Protein AF-A0A968D669-F1 (afdb_monomer_lite)

Sequence (58 aa):
VTVIGPDATRTDGLSTAVFVMGASRGLELIDRTEGYEAIIVEANGRLTYSSGLTAPTD

Structure (mmCIF, N/CA/C/O backbone):
data_AF-A0A968D669-F1
#
_entry.id   AF-A0A968D669-F1
#
loop_
_atom_site.group_PDB
_atom_site.id
_atom_site.type_symbol
_atom_site.label_atom_id
_atom_site.label_alt_id
_atom_site.label_comp_id
_atom_site.label_asym_id
_atom_site.label_entity_id
_atom_site.label_seq_id
_atom_site.pdbx_PDB_ins_code
_atom_site.Cartn_x
_atom_site.Cartn_y
_atom_site.Cartn_z
_atom_site.occupancy
_atom_site.B_iso_or_equiv
_atom_site.auth_seq_id
_atom_site.auth_comp_id
_atom_site.auth_asym_id
_atom_site.auth_atom_id
_atom_site.pdbx_PDB_model_num
ATOM 1 N N . VAL A 1 1 ? 4.454 -2.214 -2.595 1.00 97.50 1 VAL A N 1
ATOM 2 C CA . VAL A 1 1 ? 3.046 -1.769 -2.512 1.00 97.50 1 VAL A CA 1
ATOM 3 C C . VAL A 1 1 ? 2.328 -2.762 -1.631 1.00 97.50 1 VAL A C 1
ATOM 5 O O . VAL A 1 1 ? 2.484 -3.953 -1.865 1.00 97.50 1 VAL A O 1
ATOM 8 N N . THR A 1 2 ? 1.594 -2.287 -0.637 1.00 98.56 2 THR A N 1
ATOM 9 C CA . THR A 1 2 ? 0.761 -3.117 0.236 1.00 98.56 2 THR A CA 1
ATOM 10 C C . THR A 1 2 ? -0.683 -2.687 0.035 1.00 98.56 2 THR A C 1
ATOM 12 O O . THR A 1 2 ? -0.951 -1.490 0.092 1.00 98.56 2 THR A O 1
ATOM 15 N N . VAL A 1 3 ? -1.591 -3.632 -0.211 1.00 98.75 3 VAL A N 1
ATOM 16 C CA . VAL A 1 3 ? -3.030 -3.372 -0.380 1.00 98.75 3 VAL A CA 1
ATOM 17 C C . VAL A 1 3 ? -3.797 -4.142 0.690 1.00 98.75 3 VAL A C 1
ATOM 19 O O . VAL A 1 3 ? -3.521 -5.318 0.923 1.00 98.75 3 VAL A O 1
ATOM 22 N N . ILE A 1 4 ? -4.749 -3.478 1.338 1.00 98.62 4 ILE A N 1
ATOM 23 C CA . ILE A 1 4 ? -5.625 -4.018 2.380 1.00 98.62 4 ILE A CA 1
ATOM 24 C C . ILE A 1 4 ? -7.048 -4.015 1.823 1.00 98.62 4 ILE A C 1
ATOM 26 O O . ILE A 1 4 ? -7.470 -3.023 1.239 1.00 98.62 4 ILE A O 1
ATOM 30 N N . GLY A 1 5 ? -7.781 -5.113 1.983 1.00 98.38 5 GLY A N 1
ATOM 31 C CA . GLY A 1 5 ? -9.162 -5.230 1.520 1.00 98.38 5 GLY A CA 1
ATOM 32 C C . GLY A 1 5 ? -9.752 -6.615 1.804 1.00 98.38 5 GLY A C 1
ATOM 33 O O . GLY A 1 5 ? -9.030 -7.501 2.268 1.00 98.38 5 GLY A O 1
ATOM 34 N N . PRO A 1 6 ? -11.056 -6.818 1.549 1.00 98.38 6 PRO A N 1
ATOM 35 C CA . PRO A 1 6 ? -11.776 -8.028 1.951 1.00 98.38 6 PRO A CA 1
ATOM 36 C C . PRO A 1 6 ? -11.532 -9.255 1.056 1.00 98.38 6 PRO A C 1
ATOM 38 O O . PRO A 1 6 ? -11.827 -10.368 1.481 1.00 98.38 6 PRO A O 1
ATOM 41 N N . ASP A 1 7 ? -11.022 -9.079 -0.169 1.00 98.56 7 ASP A N 1
ATOM 42 C CA . ASP A 1 7 ? -10.803 -10.167 -1.132 1.00 98.56 7 ASP A CA 1
ATOM 43 C C . ASP A 1 7 ? -9.320 -10.287 -1.507 1.00 98.56 7 ASP A C 1
ATOM 45 O O . ASP A 1 7 ? -8.729 -9.361 -2.067 1.00 98.56 7 ASP A O 1
ATOM 49 N N . ALA A 1 8 ? -8.721 -11.442 -1.205 1.00 98.38 8 ALA A N 1
ATOM 50 C CA . ALA A 1 8 ? -7.289 -11.675 -1.389 1.00 98.38 8 ALA A CA 1
ATOM 51 C C . ALA A 1 8 ? -6.856 -11.706 -2.865 1.00 98.38 8 ALA A C 1
ATOM 53 O O . ALA A 1 8 ? -5.752 -11.283 -3.199 1.00 98.38 8 ALA A O 1
ATOM 54 N N . THR A 1 9 ? -7.716 -12.184 -3.769 1.00 98.62 9 THR A N 1
ATOM 55 C CA . THR A 1 9 ? -7.420 -12.187 -5.209 1.00 98.62 9 THR A CA 1
ATOM 56 C C . THR A 1 9 ? -7.382 -10.760 -5.749 1.00 98.62 9 THR A C 1
ATOM 58 O O . THR A 1 9 ? -6.521 -10.406 -6.557 1.00 98.62 9 THR A O 1
ATOM 61 N N . ARG A 1 10 ? -8.290 -9.907 -5.274 1.00 98.44 10 ARG A N 1
ATOM 62 C CA . ARG A 1 10 ? -8.360 -8.506 -5.667 1.00 98.44 10 ARG A CA 1
ATOM 63 C C . ARG A 1 10 ? -7.225 -7.688 -5.064 1.00 98.44 10 ARG A C 1
ATOM 65 O O . ARG A 1 10 ? -6.673 -6.863 -5.785 1.00 98.44 10 ARG A O 1
ATOM 72 N N . THR A 1 11 ? -6.832 -7.912 -3.807 1.00 98.75 11 THR A N 1
ATOM 73 C CA . THR A 1 11 ? -5.658 -7.227 -3.234 1.00 98.75 11 THR A CA 1
ATOM 74 C C . THR A 1 11 ? -4.368 -7.589 -3.975 1.00 98.75 11 THR A C 1
ATOM 76 O O . THR A 1 11 ? -3.580 -6.688 -4.263 1.00 98.75 11 THR A O 1
ATOM 79 N N . ASP A 1 12 ? -4.178 -8.854 -4.367 1.00 98.75 12 ASP A N 1
ATOM 80 C CA . ASP A 1 12 ? -3.022 -9.300 -5.160 1.00 98.75 12 ASP A CA 1
ATOM 81 C C . ASP A 1 12 ? -2.963 -8.595 -6.528 1.00 98.75 12 ASP A C 1
ATOM 83 O O . ASP A 1 12 ? -1.983 -7.915 -6.857 1.00 98.75 12 ASP A O 1
ATOM 87 N N . GLY A 1 13 ? -4.070 -8.630 -7.280 1.00 98.69 13 GLY A N 1
ATOM 88 C CA . GLY A 1 13 ? -4.172 -7.951 -8.574 1.00 98.69 13 GLY A CA 1
ATOM 89 C C . GLY A 1 13 ? -3.987 -6.432 -8.479 1.00 98.69 13 GLY A C 1
ATOM 90 O O . GLY A 1 13 ? -3.255 -5.839 -9.278 1.00 98.69 13 GLY A O 1
ATOM 91 N N . LEU A 1 14 ? -4.598 -5.791 -7.478 1.00 98.75 14 LEU A N 1
ATOM 92 C CA . LEU A 1 14 ? -4.455 -4.353 -7.244 1.00 98.75 14 LEU A CA 1
ATOM 93 C C . LEU A 1 14 ? -3.024 -3.977 -6.861 1.00 98.75 14 LEU A C 1
ATOM 95 O O . LEU A 1 14 ? -2.530 -2.958 -7.337 1.00 98.75 14 LEU A O 1
ATOM 99 N N . SER A 1 15 ? -2.333 -4.788 -6.056 1.00 98.69 15 SER A N 1
ATOM 100 C CA . SER A 1 15 ? -0.952 -4.499 -5.654 1.00 98.69 15 SER A CA 1
ATOM 101 C C . SER A 1 15 ? -0.008 -4.439 -6.861 1.00 98.69 15 SER A C 1
ATOM 103 O O . SER A 1 15 ? 0.809 -3.518 -6.963 1.00 98.69 15 SER A O 1
ATOM 105 N N . THR A 1 16 ? -0.195 -5.350 -7.823 1.00 98.62 16 THR A N 1
ATOM 106 C CA . THR A 1 16 ? 0.544 -5.373 -9.091 1.00 98.62 16 THR A CA 1
ATOM 107 C C . THR A 1 16 ? 0.163 -4.187 -9.974 1.00 98.62 16 THR A C 1
ATOM 109 O O . THR A 1 16 ? 1.039 -3.484 -10.479 1.00 98.62 16 THR A O 1
ATOM 112 N N . ALA A 1 17 ? -1.136 -3.916 -10.133 1.00 98.62 17 ALA A N 1
ATOM 113 C CA . ALA A 1 17 ? -1.615 -2.801 -10.947 1.00 98.62 17 ALA A CA 1
ATOM 114 C C . ALA A 1 17 ? -1.095 -1.448 -10.429 1.00 98.62 17 ALA A C 1
ATOM 116 O O . ALA A 1 17 ? -0.563 -0.651 -11.200 1.00 98.62 17 ALA A O 1
ATOM 117 N N . VAL A 1 18 ? -1.181 -1.206 -9.119 1.00 98.56 18 VAL A N 1
ATOM 118 C CA . VAL A 1 18 ? -0.667 0.003 -8.454 1.00 98.56 18 VAL A CA 1
ATOM 119 C C . VAL A 1 18 ? 0.845 0.132 -8.626 1.00 98.56 18 VAL A C 1
ATOM 121 O O . VAL A 1 18 ? 1.326 1.226 -8.918 1.00 98.56 18 VAL A O 1
ATOM 124 N N . PHE A 1 19 ? 1.600 -0.966 -8.509 1.00 98.25 19 PHE A N 1
ATOM 125 C CA . PHE A 1 19 ? 3.047 -0.945 -8.738 1.00 98.25 19 PHE A CA 1
ATOM 126 C C . PHE A 1 19 ? 3.398 -0.504 -10.167 1.00 98.25 19 PHE A C 1
ATOM 128 O O . PHE A 1 19 ? 4.267 0.346 -10.347 1.00 98.25 19 PHE A O 1
ATOM 135 N N . VAL A 1 20 ? 2.685 -1.020 -11.174 1.00 98.31 20 VAL A N 1
ATOM 136 C CA . VAL A 1 20 ? 2.894 -0.664 -12.590 1.00 98.31 20 VAL A CA 1
ATOM 137 C C . VAL A 1 20 ? 2.470 0.778 -12.893 1.00 98.31 20 VAL A C 1
ATOM 139 O O . VAL A 1 20 ? 3.144 1.472 -13.650 1.00 98.31 20 VAL A O 1
ATOM 142 N N . MET A 1 21 ? 1.364 1.250 -12.313 1.00 98.06 21 MET A N 1
ATOM 143 C CA . MET A 1 21 ? 0.856 2.610 -12.541 1.00 98.06 21 MET A CA 1
ATOM 144 C C . MET A 1 21 ? 1.663 3.702 -11.825 1.00 98.06 21 MET A C 1
ATOM 146 O O . MET A 1 21 ? 1.580 4.871 -12.211 1.00 98.06 21 MET A O 1
ATOM 150 N N . GLY A 1 22 ? 2.415 3.339 -10.784 1.00 96.56 22 GLY A N 1
ATOM 151 C CA . GLY A 1 22 ? 3.098 4.276 -9.898 1.00 96.56 22 GLY A CA 1
ATOM 152 C C . GLY A 1 22 ? 2.173 4.894 -8.843 1.00 96.56 22 GLY A C 1
ATOM 153 O O . GLY A 1 22 ? 0.950 4.762 -8.892 1.00 96.56 22 GLY A O 1
ATOM 154 N N . ALA A 1 23 ? 2.775 5.587 -7.870 1.00 96.50 23 ALA A N 1
ATOM 155 C CA . ALA A 1 23 ? 2.101 5.967 -6.627 1.00 96.50 23 ALA A CA 1
ATOM 156 C C . ALA A 1 23 ? 0.854 6.844 -6.823 1.00 96.50 23 ALA A C 1
ATOM 158 O O . ALA A 1 23 ? -0.204 6.509 -6.309 1.00 96.50 23 ALA A O 1
ATOM 159 N N . SER A 1 24 ? 0.947 7.929 -7.598 1.00 96.19 24 SER A N 1
ATOM 160 C CA . SER A 1 24 ? -0.172 8.871 -7.774 1.00 96.19 24 SER A CA 1
ATOM 161 C C . SER A 1 24 ? -1.393 8.218 -8.436 1.00 96.19 24 SER A C 1
ATOM 163 O O . SER A 1 24 ? -2.462 8.175 -7.836 1.00 96.19 24 SER A O 1
ATOM 165 N N . ARG A 1 25 ? -1.232 7.633 -9.631 1.00 98.31 25 ARG A N 1
ATOM 166 C CA . ARG A 1 25 ? -2.340 6.969 -10.344 1.00 98.31 25 ARG A CA 1
ATOM 167 C C . ARG A 1 25 ? -2.840 5.723 -9.621 1.00 98.31 25 ARG A C 1
ATOM 169 O O . ARG A 1 25 ? -4.025 5.405 -9.676 1.00 98.31 25 ARG A O 1
ATOM 176 N N . GLY A 1 26 ? -1.932 5.007 -8.963 1.00 98.38 26 GLY A N 1
ATOM 177 C CA . GLY A 1 26 ? -2.268 3.842 -8.165 1.00 98.38 26 GLY A CA 1
ATOM 178 C C . GLY A 1 26 ? -3.156 4.192 -6.973 1.00 98.38 26 GLY A C 1
ATOM 179 O O . GLY A 1 26 ? -4.169 3.533 -6.769 1.00 98.38 26 GLY A O 1
ATOM 180 N N . LEU A 1 27 ? -2.834 5.255 -6.234 1.00 98.38 27 LEU A N 1
ATOM 181 C CA . LEU A 1 27 ? -3.661 5.710 -5.115 1.00 98.38 27 LEU A CA 1
ATOM 182 C C . LEU A 1 27 ? -5.014 6.260 -5.583 1.00 98.38 27 LEU A C 1
ATOM 184 O O . LEU A 1 27 ? -6.026 5.900 -4.999 1.00 98.38 27 LEU A O 1
ATOM 188 N N . GLU A 1 28 ? -5.076 6.981 -6.708 1.00 98.44 28 GLU A N 1
ATOM 189 C CA . GLU A 1 28 ? -6.361 7.384 -7.307 1.00 98.44 28 GLU A CA 1
ATOM 190 C C . GLU A 1 28 ? -7.256 6.188 -7.676 1.00 98.44 28 GLU A C 1
ATOM 192 O O . GLU A 1 28 ? -8.484 6.292 -7.662 1.00 98.44 28 GLU A O 1
ATOM 197 N N . LEU A 1 29 ? -6.6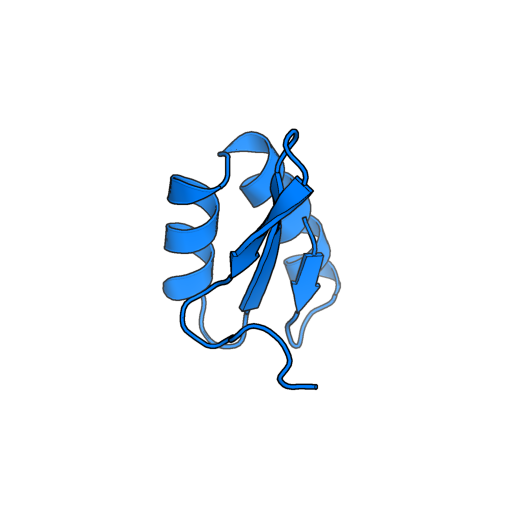83 5.050 -8.089 1.00 98.56 29 LEU A N 1
ATOM 198 C CA . LEU A 1 29 ? -7.455 3.820 -8.300 1.00 98.56 29 LEU A CA 1
ATOM 199 C C . LEU A 1 29 ? -7.985 3.276 -6.969 1.00 98.56 29 LEU A C 1
ATOM 201 O O . LEU A 1 29 ? -9.162 2.926 -6.890 1.00 98.56 29 LEU A O 1
ATOM 205 N N . ILE A 1 30 ? -7.130 3.204 -5.948 1.00 98.69 30 ILE A N 1
ATOM 206 C CA . ILE A 1 30 ? -7.490 2.683 -4.625 1.00 98.69 30 ILE A CA 1
ATOM 207 C C . ILE A 1 30 ? -8.589 3.534 -3.984 1.00 98.69 30 ILE A C 1
ATOM 209 O O . ILE A 1 30 ? -9.606 2.976 -3.595 1.00 98.69 30 ILE A O 1
ATOM 213 N N . ASP A 1 31 ? -8.472 4.862 -4.010 1.00 98.50 31 ASP A N 1
ATOM 214 C CA . ASP A 1 31 ? -9.463 5.787 -3.433 1.00 98.50 31 ASP A CA 1
ATOM 215 C C . ASP A 1 31 ? -10.858 5.681 -4.088 1.00 98.50 31 ASP A C 1
ATOM 217 O O . ASP A 1 31 ? -11.863 6.083 -3.507 1.00 98.50 31 ASP A O 1
ATOM 221 N N . ARG A 1 32 ? -10.950 5.129 -5.308 1.00 98.06 32 ARG A N 1
ATOM 222 C CA . ARG A 1 32 ? -12.223 4.846 -6.005 1.00 98.06 32 ARG A CA 1
ATOM 223 C C . ARG A 1 32 ? -12.696 3.401 -5.845 1.00 98.06 32 ARG A C 1
ATOM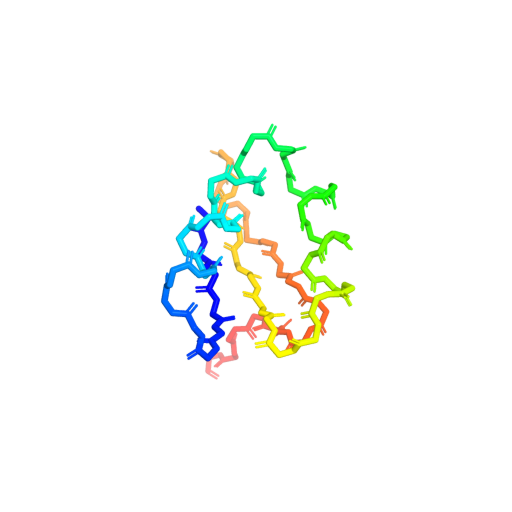 225 O O . ARG A 1 32 ? -13.744 3.036 -6.378 1.00 98.06 32 ARG A O 1
ATOM 232 N N . THR A 1 33 ? -11.920 2.564 -5.167 1.00 98.25 33 THR A N 1
ATOM 233 C CA . THR A 1 33 ? -12.196 1.143 -4.977 1.00 98.25 33 THR A CA 1
ATOM 234 C C . THR A 1 33 ? -12.679 0.915 -3.550 1.00 98.25 33 THR A C 1
ATOM 236 O O . THR A 1 33 ? -11.892 0.675 -2.643 1.00 98.25 33 THR A O 1
ATOM 239 N N . GLU A 1 34 ? -13.996 0.975 -3.359 1.00 97.31 34 GLU A N 1
ATOM 240 C CA . GLU A 1 34 ? -14.630 0.842 -2.044 1.00 97.31 34 GLU A CA 1
ATOM 241 C C . GLU A 1 34 ? -14.155 -0.401 -1.270 1.00 97.31 34 GLU A C 1
ATOM 243 O O . GLU A 1 34 ? -14.160 -1.520 -1.792 1.00 97.31 34 GLU A O 1
ATOM 248 N N . GLY A 1 35 ? -13.759 -0.190 -0.010 1.00 98.19 35 GLY A N 1
ATOM 249 C CA . GLY A 1 35 ? -13.276 -1.238 0.889 1.00 98.1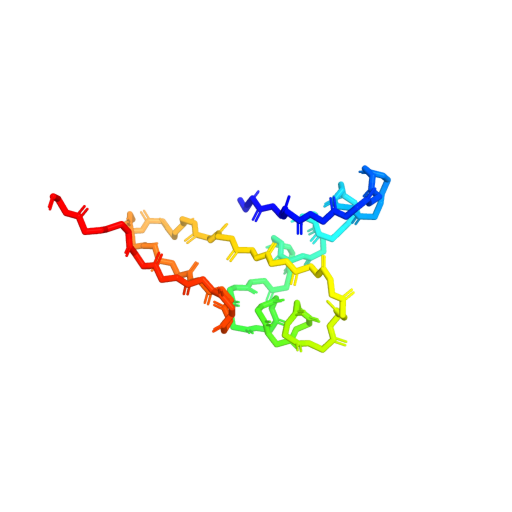9 35 GLY A CA 1
ATOM 250 C C . GLY A 1 35 ? -11.808 -1.626 0.695 1.00 98.19 35 GLY A C 1
ATOM 251 O O . GLY A 1 35 ? -11.382 -2.623 1.281 1.00 98.19 35 GLY A O 1
ATOM 252 N N . TYR A 1 36 ? -11.049 -0.881 -0.115 1.00 98.75 36 TYR A N 1
ATOM 253 C CA . TYR A 1 36 ? -9.623 -1.110 -0.333 1.00 98.75 36 TYR A CA 1
ATOM 254 C C . TYR A 1 36 ? -8.801 0.106 0.062 1.00 98.75 36 TYR A C 1
ATOM 256 O O . TYR A 1 36 ? -9.133 1.236 -0.267 1.00 98.75 36 TYR A O 1
ATOM 264 N N . GLU A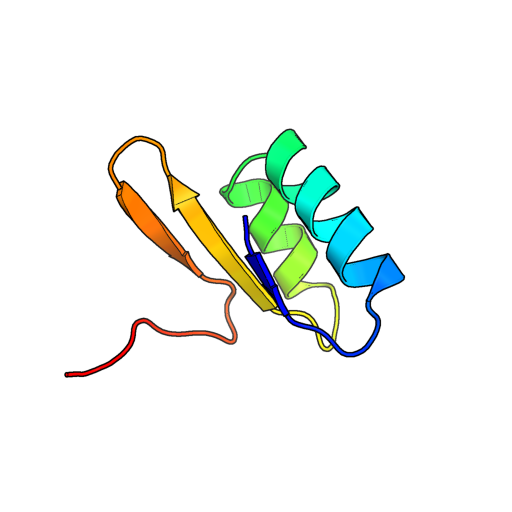 1 37 ? -7.672 -0.161 0.703 1.00 98.75 37 GLU A N 1
ATOM 265 C CA . GLU A 1 37 ? -6.691 0.839 1.104 1.00 98.75 37 GLU A CA 1
ATOM 266 C C . GLU A 1 37 ? -5.291 0.380 0.684 1.00 98.75 37 GLU A C 1
ATOM 268 O O . GLU A 1 37 ? -5.053 -0.813 0.467 1.00 98.75 37 GLU A O 1
ATOM 273 N N . ALA A 1 38 ? -4.339 1.304 0.567 1.00 98.56 38 ALA A N 1
ATOM 274 C CA . ALA A 1 38 ? -2.981 0.978 0.163 1.00 98.56 38 ALA A CA 1
ATOM 275 C C . ALA A 1 38 ? -1.917 1.843 0.840 1.00 98.56 38 ALA A C 1
ATOM 277 O O . ALA A 1 38 ? -2.103 3.025 1.119 1.00 98.56 38 ALA A O 1
ATOM 278 N N . ILE A 1 39 ? -0.750 1.231 1.032 1.00 98.38 39 ILE A N 1
ATOM 279 C CA . ILE A 1 39 ? 0.475 1.882 1.494 1.00 98.38 39 ILE A CA 1
ATOM 280 C C . ILE A 1 39 ? 1.566 1.631 0.454 1.00 98.38 39 ILE A C 1
ATOM 282 O O . ILE A 1 39 ? 1.794 0.500 0.005 1.00 98.38 39 ILE A O 1
ATOM 286 N N . ILE A 1 40 ? 2.266 2.690 0.063 1.00 98.12 40 ILE A N 1
ATOM 287 C CA . ILE A 1 40 ? 3.349 2.647 -0.917 1.00 98.12 40 ILE A CA 1
ATOM 288 C C . ILE A 1 40 ? 4.626 3.166 -0.266 1.00 98.12 40 ILE A C 1
ATOM 290 O O . ILE A 1 40 ? 4.662 4.288 0.228 1.00 98.12 40 ILE A O 1
ATOM 294 N N . VAL A 1 41 ? 5.676 2.347 -0.305 1.00 97.06 41 VAL A N 1
ATOM 295 C CA . VAL A 1 41 ? 7.048 2.745 0.027 1.00 97.06 41 VAL A CA 1
ATOM 296 C C . VAL A 1 41 ? 7.732 3.143 -1.275 1.00 97.06 41 VAL A C 1
ATOM 298 O O . VAL A 1 41 ? 7.867 2.316 -2.180 1.00 97.06 41 VAL A O 1
ATOM 301 N N . GLU A 1 42 ? 8.131 4.402 -1.391 1.00 94.25 42 GLU A N 1
ATOM 302 C CA . GLU A 1 42 ? 8.884 4.899 -2.540 1.00 94.25 42 GLU A CA 1
ATOM 303 C C . GLU A 1 42 ? 10.382 4.592 -2.420 1.00 94.25 42 GLU A C 1
ATOM 305 O O . GLU A 1 42 ? 10.890 4.260 -1.350 1.00 94.25 42 GLU A O 1
ATOM 310 N N . ALA A 1 43 ? 11.118 4.738 -3.525 1.00 93.88 43 ALA A N 1
ATOM 311 C CA . ALA A 1 43 ? 12.552 4.437 -3.582 1.00 93.88 43 ALA A CA 1
ATOM 312 C C . ALA A 1 43 ? 13.405 5.270 -2.603 1.00 93.88 43 ALA A C 1
ATOM 314 O O . ALA A 1 43 ? 14.482 4.840 -2.206 1.00 93.88 43 ALA A O 1
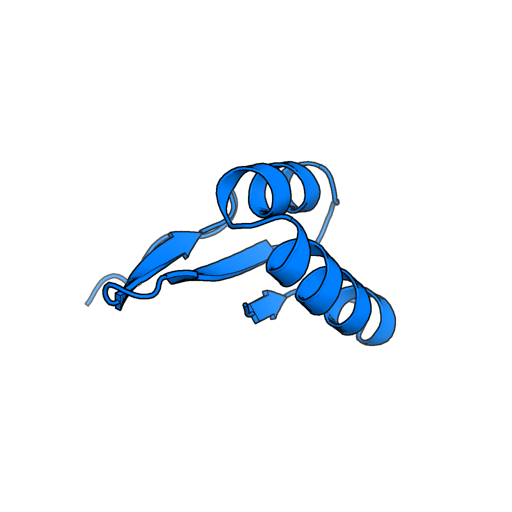ATOM 315 N N . ASN A 1 44 ? 12.927 6.450 -2.200 1.00 95.38 44 ASN A N 1
ATOM 316 C CA . ASN A 1 44 ? 13.568 7.310 -1.200 1.00 95.38 44 ASN A CA 1
ATOM 317 C C . ASN A 1 44 ? 13.141 6.989 0.248 1.00 95.38 44 ASN A C 1
ATOM 319 O O . ASN A 1 44 ? 13.457 7.753 1.156 1.00 95.38 44 ASN A O 1
ATOM 323 N N . GLY A 1 45 ? 12.390 5.907 0.466 1.00 94.81 45 GLY A N 1
ATOM 324 C CA . GLY A 1 45 ? 11.862 5.519 1.774 1.00 94.81 45 GLY A CA 1
ATOM 325 C C . GLY A 1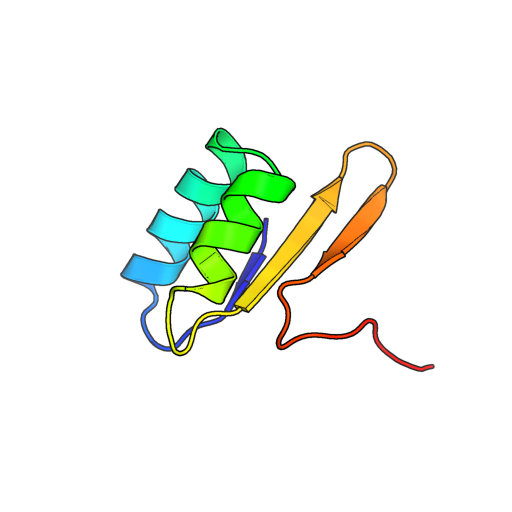 45 ? 10.615 6.290 2.214 1.00 94.81 45 GLY A C 1
ATOM 326 O O . GLY A 1 45 ? 10.094 6.021 3.294 1.00 94.81 45 GLY A O 1
ATOM 327 N N . ARG A 1 46 ? 10.099 7.226 1.405 1.00 94.31 46 ARG A N 1
ATOM 328 C CA . ARG A 1 46 ? 8.862 7.950 1.716 1.00 94.31 46 ARG A CA 1
ATOM 329 C C . ARG A 1 46 ? 7.663 7.008 1.648 1.00 94.31 46 ARG A C 1
ATOM 331 O O . ARG A 1 46 ? 7.484 6.288 0.668 1.00 94.31 46 ARG A O 1
ATOM 338 N N . LEU A 1 47 ? 6.817 7.070 2.671 1.00 95.94 47 LEU A N 1
ATOM 339 C CA . LEU A 1 47 ? 5.533 6.379 2.708 1.00 95.94 47 LEU A CA 1
ATOM 340 C C . LEU A 1 47 ? 4.432 7.290 2.159 1.00 95.94 47 LEU A C 1
ATOM 342 O O . LEU A 1 47 ? 4.344 8.459 2.536 1.00 95.94 47 LEU A O 1
ATOM 346 N N . THR A 1 48 ? 3.590 6.747 1.286 1.00 96.00 48 THR A N 1
ATOM 347 C CA . THR A 1 48 ? 2.368 7.402 0.800 1.00 96.00 48 THR A CA 1
ATOM 348 C C . THR A 1 48 ? 1.186 6.466 1.021 1.00 96.00 48 THR A C 1
ATOM 350 O O . THR A 1 48 ? 1.321 5.253 0.859 1.00 96.00 48 THR A O 1
ATOM 353 N N . TYR A 1 49 ? 0.047 7.032 1.401 1.00 98.06 49 TYR A N 1
ATOM 354 C CA . TYR A 1 49 ? -1.129 6.311 1.877 1.00 98.06 49 TYR A CA 1
ATOM 355 C C . TYR A 1 49 ? -2.337 6.667 1.009 1.00 98.06 49 TYR A C 1
ATOM 357 O O . TYR A 1 49 ? -2.401 7.780 0.481 1.00 98.06 49 TYR A O 1
ATOM 365 N N . SER A 1 50 ? -3.276 5.736 0.866 1.00 98.00 50 SER A N 1
ATOM 366 C CA . SER A 1 50 ? -4.631 6.042 0.400 1.00 98.00 50 SER A CA 1
ATOM 367 C C . SER A 1 50 ? -5.363 6.934 1.401 1.00 98.00 50 SER A C 1
ATOM 369 O O . SER A 1 50 ? -4.959 7.061 2.559 1.00 98.00 50 SER A O 1
ATOM 371 N N . SER A 1 51 ? -6.440 7.570 0.949 1.00 97.25 51 SER A N 1
ATOM 372 C CA . SER A 1 51 ? -7.176 8.575 1.722 1.00 97.25 51 SER A CA 1
ATOM 373 C C . SER A 1 51 ? -7.770 8.062 3.042 1.00 97.25 51 SER A C 1
ATOM 375 O O . SER A 1 51 ? -7.966 8.864 3.956 1.00 97.25 51 SER A O 1
ATOM 377 N N . GLY A 1 52 ? -8.017 6.754 3.177 1.00 96.88 52 GLY A N 1
ATOM 378 C CA . GLY A 1 52 ? -8.537 6.136 4.399 1.00 96.88 52 GLY A CA 1
ATOM 379 C C . GLY A 1 52 ? -7.474 5.741 5.429 1.00 96.88 52 GLY A C 1
ATOM 380 O O . GLY A 1 52 ? -7.828 5.256 6.505 1.00 96.88 52 GLY A O 1
ATOM 381 N N . LEU A 1 53 ? -6.183 5.947 5.146 1.00 96.81 53 LEU A N 1
ATOM 382 C CA . LEU A 1 53 ? -5.080 5.611 6.048 1.00 96.81 53 LEU A CA 1
ATOM 383 C C . LEU A 1 53 ? -4.247 6.841 6.422 1.00 96.81 53 LEU A C 1
ATOM 385 O O . LEU A 1 53 ? -4.005 7.741 5.621 1.00 96.81 53 LEU A O 1
ATOM 389 N N . THR A 1 54 ? -3.726 6.835 7.646 1.00 94.12 54 THR A N 1
ATOM 390 C CA . THR A 1 54 ? -2.756 7.824 8.127 1.00 94.12 54 THR A CA 1
ATOM 391 C C . THR A 1 54 ? -1.495 7.135 8.623 1.00 94.12 54 THR A C 1
ATOM 393 O O . THR A 1 54 ? -1.509 5.953 8.972 1.00 94.12 54 THR A O 1
ATOM 396 N N . ALA A 1 55 ? -0.394 7.885 8.687 1.00 92.25 55 ALA A N 1
ATOM 397 C CA . ALA A 1 55 ? 0.811 7.402 9.344 1.00 92.25 55 ALA A CA 1
ATOM 398 C C . ALA A 1 55 ? 0.511 7.033 10.816 1.00 92.25 55 ALA A C 1
ATOM 400 O O . ALA A 1 55 ? -0.311 7.707 11.447 1.00 92.25 55 ALA A O 1
ATOM 401 N N . PRO A 1 56 ? 1.159 5.989 11.365 1.00 89.25 56 PRO A N 1
ATOM 402 C CA . PRO A 1 56 ? 1.079 5.682 12.788 1.00 89.25 56 PRO A CA 1
ATOM 403 C C . PRO A 1 56 ? 1.516 6.882 13.633 1.00 89.25 56 PRO A C 1
ATOM 405 O O . PRO A 1 56 ? 2.456 7.591 13.269 1.00 89.25 56 PRO A O 1
ATOM 408 N N . THR A 1 57 ? 0.843 7.095 14.758 1.00 87.69 57 THR A N 1
ATOM 409 C CA . THR A 1 57 ? 1.312 7.983 15.825 1.00 87.69 57 THR A CA 1
ATOM 410 C C . THR A 1 57 ? 2.077 7.140 16.841 1.00 87.69 57 THR A C 1
ATOM 412 O O . THR A 1 57 ? 1.568 6.083 17.217 1.00 87.69 57 THR A O 1
ATOM 415 N N . ASP A 1 58 ? 3.267 7.585 17.247 1.00 75.31 58 ASP A N 1
ATOM 416 C CA . ASP A 1 58 ? 4.046 6.950 18.324 1.00 75.31 58 ASP A CA 1
ATOM 417 C C . ASP A 1 58 ? 3.278 6.896 19.659 1.00 75.31 58 ASP A C 1
ATOM 419 O O . ASP A 1 58 ? 2.501 7.844 19.944 1.00 75.31 58 ASP A O 1
#

Radius of gyration: 10.8 Å; chains: 1; bounding box: 28×21×31 Å

Foldseek 3Di:
DFKDFDDPVVRVVLVVVCVVVDPPVSLVVQLVVPRMWDWDQDPVRDIDIRPVDDDDDD

pLDDT: mean 96.87, std 3.63, range [75.31, 98.75]

Secondary structure (DSSP, 8-state):
-EEE-S-HHHHHHHHHHHHHH-HHHHHHHHHTSTT-EEEEE-TTS-EEE-TT--PPP-